Protein AF-A0A960YCX0-F1 (afdb_monomer_lite)

pLDDT: mean 78.28, std 17.12, range [38.94, 97.06]

Secondary structure (DSSP, 8-state):
-HHHHHHHHHHHHHTT---------HHHHHHHHHHHHHHHHHHHS---SSPP--SSPPPHHHHHHHHHHHHTPPSS--S--HHHHHHH-------PPTT------

Foldseek 3Di:
DVVVVVVVVVVVVVVVPPPPQDFDDPVVLLVLLVVLQVVLCVVQVDAAPDDQDAPDGFGPVLSVVQSVCSNPDDPPHHDGDPSSVVRRPDPDPPPDDPPDDDDDD

Sequence (105 aa):
MKKIIILLSLLFFATCYNLDEEYPKKEEAYIEIYAAILYKEAECGQKPALPIIFMDRPKRTAMNACVFSIVKSNCPFLTYPLVCLEMFKVDVPYVLPPGVRLRKN

Structure (mmCIF, N/CA/C/O backbone):
data_AF-A0A960YCX0-F1
#
_entry.id   AF-A0A960YCX0-F1
#
loop_
_atom_site.group_PDB
_atom_site.id
_atom_site.type_symbol
_atom_site.label_atom_id
_atom_site.label_alt_id
_atom_site.label_comp_id
_atom_site.label_asym_id
_atom_site.label_entity_id
_atom_site.label_seq_id
_atom_site.pdbx_PDB_ins_code
_atom_site.Cartn_x
_atom_site.Cartn_y
_atom_site.Cartn_z
_atom_site.occupancy
_atom_site.B_iso_or_equiv
_atom_site.auth_seq_id
_atom_site.auth_comp_id
_atom_site.auth_asym_id
_atom_site.auth_atom_id
_atom_site.pdbx_PDB_model_num
ATOM 1 N N . MET A 1 1 ? -2.330 42.137 -29.303 1.00 61.06 1 MET A N 1
ATOM 2 C CA . MET A 1 1 ? -2.249 41.921 -27.837 1.00 61.06 1 MET A CA 1
ATOM 3 C C . MET A 1 1 ? -2.967 40.652 -27.369 1.00 61.06 1 MET A C 1
ATOM 5 O O . MET A 1 1 ? -2.332 39.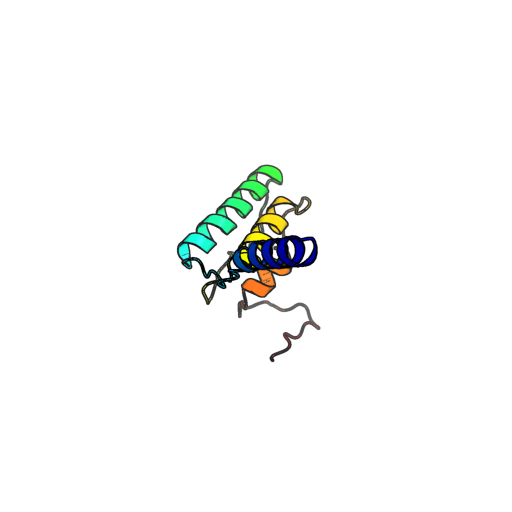847 -26.709 1.00 61.06 1 MET A O 1
ATOM 9 N N . LYS A 1 2 ? -4.219 40.385 -27.777 1.00 72.38 2 LYS A N 1
ATOM 10 C CA . LYS A 1 2 ? -4.963 39.155 -27.402 1.00 72.38 2 LYS A CA 1
ATOM 11 C C . LYS A 1 2 ? -4.224 37.836 -27.711 1.00 72.38 2 LYS A C 1
ATOM 13 O O . LYS A 1 2 ? -4.186 36.948 -26.873 1.00 72.38 2 LYS A O 1
ATOM 18 N N . LYS A 1 3 ? -3.570 37.739 -28.878 1.00 75.69 3 LYS A N 1
ATOM 19 C CA . LYS A 1 3 ? -2.791 36.551 -29.289 1.00 75.69 3 LYS A CA 1
ATOM 20 C C . LYS A 1 3 ? -1.543 36.303 -28.425 1.00 75.69 3 LYS A C 1
ATOM 22 O O . LYS A 1 3 ? -1.188 35.156 -28.206 1.00 75.69 3 LYS A O 1
ATOM 27 N N . ILE A 1 4 ? -0.920 37.366 -27.908 1.00 82.94 4 ILE A N 1
ATOM 28 C CA . ILE A 1 4 ? 0.269 37.275 -27.043 1.00 82.94 4 ILE A CA 1
ATOM 29 C C . ILE A 1 4 ? -0.134 36.775 -25.653 1.00 82.94 4 ILE A C 1
ATOM 31 O O . ILE A 1 4 ? 0.540 35.919 -25.099 1.00 82.94 4 ILE A O 1
ATOM 35 N N . ILE A 1 5 ? -1.276 37.237 -25.133 1.00 83.00 5 ILE A N 1
ATOM 36 C CA . ILE A 1 5 ? -1.821 36.779 -23.846 1.00 83.00 5 ILE A CA 1
ATOM 37 C C . ILE A 1 5 ? -2.168 35.283 -23.900 1.00 83.00 5 ILE A C 1
ATOM 39 O O . ILE A 1 5 ? -1.863 34.548 -22.966 1.00 83.00 5 ILE A O 1
ATOM 43 N N . ILE A 1 6 ? -2.742 34.812 -25.014 1.00 84.44 6 ILE A N 1
ATOM 44 C CA . ILE A 1 6 ? -3.049 33.385 -25.210 1.00 84.44 6 ILE A CA 1
ATOM 45 C C . ILE A 1 6 ? -1.760 32.552 -25.275 1.00 84.44 6 ILE A C 1
ATOM 47 O O . ILE A 1 6 ? -1.67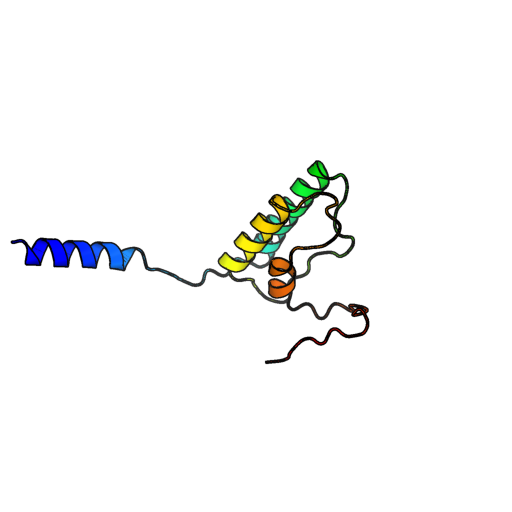8 31.505 -24.639 1.00 84.44 6 ILE A O 1
ATOM 51 N N . LEU A 1 7 ? -0.734 33.032 -25.987 1.00 82.81 7 LEU A N 1
ATOM 52 C CA . LEU A 1 7 ? 0.553 32.339 -26.096 1.00 82.81 7 LEU A CA 1
ATOM 53 C C . LEU A 1 7 ? 1.280 32.254 -24.741 1.00 82.81 7 LEU A C 1
ATOM 55 O O . LEU A 1 7 ? 1.813 31.205 -24.389 1.00 82.81 7 LEU A O 1
ATOM 59 N N . LEU A 1 8 ? 1.253 33.342 -23.963 1.00 82.44 8 LEU A N 1
ATOM 60 C CA . LEU A 1 8 ? 1.856 33.407 -22.631 1.00 82.44 8 LEU A CA 1
ATOM 61 C C . LEU A 1 8 ? 1.133 32.482 -21.640 1.00 82.44 8 LEU A C 1
ATOM 63 O O . LEU A 1 8 ? 1.778 31.824 -20.830 1.00 82.44 8 LEU A O 1
ATOM 67 N N . SER A 1 9 ? -0.197 32.385 -21.744 1.00 79.50 9 SER A N 1
ATOM 68 C CA . SER A 1 9 ? -0.994 31.458 -20.940 1.00 79.50 9 SER A CA 1
ATOM 69 C C . SER A 1 9 ? -0.670 29.997 -21.266 1.00 79.50 9 SER A C 1
ATOM 71 O O . SER A 1 9 ? -0.484 29.213 -20.341 1.00 79.50 9 SER A O 1
ATOM 73 N N . LEU A 1 10 ? -0.526 29.631 -22.546 1.00 79.69 10 LEU A N 1
ATOM 74 C CA . LEU A 1 10 ? -0.154 28.264 -22.937 1.00 79.69 10 LEU A CA 1
ATOM 75 C C . LEU A 1 10 ? 1.242 27.857 -22.445 1.00 79.69 10 LEU A C 1
ATOM 77 O O . LEU A 1 10 ? 1.425 26.727 -21.999 1.00 79.69 10 LEU A O 1
ATOM 81 N N . LEU A 1 11 ? 2.213 28.773 -22.489 1.00 79.19 11 LEU A N 1
ATOM 82 C CA . LEU A 1 11 ? 3.567 28.524 -21.979 1.00 79.19 11 LEU A CA 1
ATOM 83 C C . LEU A 1 11 ? 3.582 28.294 -20.460 1.00 79.19 11 LEU A C 1
ATOM 85 O O . LEU A 1 11 ? 4.380 27.497 -19.975 1.00 79.19 11 LEU A O 1
ATOM 89 N N . PHE A 1 12 ? 2.671 28.935 -19.722 1.00 76.31 12 PHE A N 1
ATOM 90 C CA . PHE A 1 12 ? 2.532 28.747 -18.277 1.00 76.31 12 PHE A CA 1
ATOM 91 C C . PHE A 1 12 ? 1.956 27.372 -17.904 1.00 76.31 12 PHE A C 1
ATOM 93 O O . PHE A 1 12 ? 2.325 26.813 -16.879 1.00 76.31 12 PHE A O 1
ATOM 100 N N . PHE A 1 13 ? 1.081 26.794 -18.734 1.00 72.44 13 PHE A N 1
ATOM 101 C CA . PHE A 1 13 ? 0.563 25.438 -18.503 1.00 72.44 13 PHE A CA 1
ATOM 102 C C . PHE A 1 13 ? 1.575 24.339 -18.857 1.00 72.44 13 PHE A C 1
ATOM 104 O O . PHE A 1 13 ? 1.516 23.252 -18.284 1.00 72.44 13 PHE A O 1
ATOM 111 N N . ALA A 1 14 ? 2.523 24.609 -19.760 1.00 69.56 14 ALA A N 1
ATOM 112 C CA . ALA A 1 14 ? 3.532 23.630 -20.169 1.00 69.56 14 ALA A CA 1
ATOM 113 C C . ALA A 1 14 ? 4.536 23.292 -19.049 1.00 69.56 14 ALA A C 1
ATOM 115 O O . ALA A 1 14 ? 5.022 22.166 -18.979 1.00 69.56 14 ALA A O 1
ATOM 116 N N . THR A 1 15 ? 4.821 24.228 -18.138 1.00 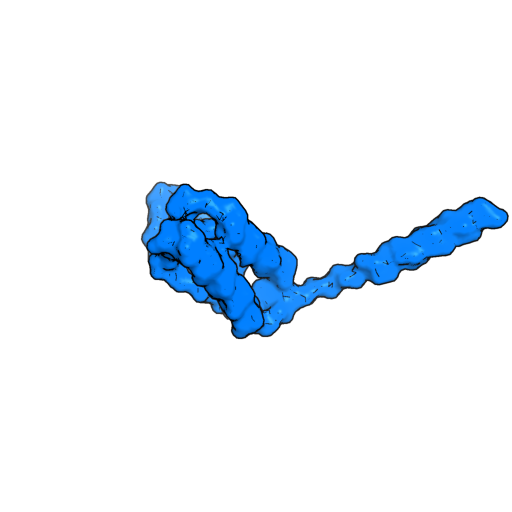65.50 15 THR A N 1
ATOM 117 C CA . THR A 1 15 ? 5.768 24.011 -17.028 1.00 65.50 15 THR A CA 1
ATOM 118 C C . THR A 1 15 ? 5.190 23.170 -15.886 1.00 65.50 15 THR A C 1
ATOM 120 O O . THR A 1 15 ? 5.949 22.628 -15.084 1.00 65.50 15 THR A O 1
ATOM 123 N N . CYS A 1 16 ? 3.866 22.992 -15.830 1.00 66.31 16 CYS A N 1
ATOM 124 C CA . CYS A 1 16 ? 3.203 22.109 -14.866 1.00 66.31 16 CYS A CA 1
ATOM 125 C C . CYS A 1 16 ? 3.233 20.623 -15.266 1.00 66.31 16 CYS A C 1
ATOM 127 O O . CYS A 1 16 ? 2.744 19.790 -14.508 1.00 66.31 16 CYS A O 1
ATOM 129 N N . TYR A 1 17 ? 3.783 20.278 -16.436 1.00 59.78 17 TYR A N 1
ATOM 130 C CA . TYR A 1 17 ? 3.736 18.923 -16.996 1.00 59.78 17 TYR A CA 1
ATOM 131 C C . TYR A 1 17 ? 5.024 18.110 -16.789 1.00 59.78 17 TYR A C 1
ATOM 133 O O . TYR A 1 17 ? 5.283 17.174 -17.544 1.00 59.78 17 TYR A O 1
ATOM 141 N N . ASN A 1 18 ? 5.831 18.429 -15.771 1.00 53.69 18 ASN A N 1
ATOM 142 C CA . ASN A 1 18 ? 6.918 17.541 -15.346 1.00 53.69 18 ASN A CA 1
ATOM 143 C C . ASN A 1 18 ? 6.320 16.321 -14.624 1.00 53.69 18 ASN A C 1
ATOM 145 O O . ASN A 1 18 ? 6.301 16.237 -13.400 1.00 53.69 18 ASN A O 1
ATOM 149 N N . LEU A 1 19 ? 5.776 15.396 -15.415 1.00 58.12 19 LEU A N 1
ATOM 150 C CA . LEU A 1 19 ? 5.485 14.022 -15.023 1.00 58.12 19 LEU A CA 1
ATOM 151 C C . LEU A 1 19 ? 6.775 13.210 -15.142 1.00 58.12 19 LEU A C 1
ATOM 153 O O . LEU A 1 19 ? 6.880 12.308 -15.972 1.00 58.12 19 LEU A O 1
ATOM 157 N N . ASP A 1 20 ? 7.772 13.531 -14.325 1.00 57.06 20 ASP A N 1
ATOM 158 C CA . ASP A 1 20 ? 8.809 12.540 -14.082 1.00 57.06 20 ASP A CA 1
ATOM 159 C C . ASP A 1 20 ? 8.136 11.382 -13.342 1.00 57.06 20 ASP A C 1
ATOM 161 O O . ASP A 1 20 ? 7.490 11.571 -12.306 1.00 57.06 20 ASP A O 1
ATOM 165 N N . GLU A 1 21 ? 8.208 10.178 -13.913 1.00 63.06 21 GLU A N 1
ATOM 166 C CA . GLU A 1 21 ? 7.772 8.977 -13.212 1.00 63.06 21 GLU A CA 1
ATOM 167 C C . GLU A 1 21 ? 8.664 8.809 -11.980 1.00 63.06 21 GLU A C 1
ATOM 169 O O . GLU A 1 21 ? 9.779 8.297 -12.052 1.00 63.06 21 GLU A O 1
ATOM 174 N N . GLU A 1 22 ? 8.186 9.296 -10.840 1.00 81.44 22 GLU A N 1
ATOM 175 C CA . GLU A 1 22 ? 8.920 9.197 -9.592 1.00 81.44 22 GLU A CA 1
ATOM 176 C C . GLU A 1 22 ? 8.800 7.766 -9.054 1.00 81.44 22 GLU A C 1
ATOM 178 O O . GLU A 1 22 ? 7.704 7.257 -8.796 1.00 81.44 22 GLU A O 1
ATOM 183 N N . TYR A 1 23 ? 9.945 7.108 -8.887 1.00 83.81 23 TYR A N 1
ATOM 184 C CA . TYR A 1 23 ? 10.052 5.782 -8.285 1.00 83.81 23 TYR A CA 1
ATOM 185 C C . TYR A 1 23 ? 10.721 5.910 -6.913 1.00 83.81 23 TYR A C 1
ATOM 187 O O . TYR A 1 23 ? 11.962 5.948 -6.869 1.00 83.81 23 TYR A O 1
ATOM 195 N N . PRO A 1 24 ? 9.949 5.975 -5.806 1.00 83.38 24 PRO A N 1
ATOM 196 C CA . PRO A 1 24 ? 10.501 5.956 -4.455 1.00 83.38 24 PRO A CA 1
ATOM 197 C C . PRO A 1 24 ? 11.504 4.834 -4.247 1.00 83.38 24 PRO A C 1
ATOM 199 O O . PRO A 1 24 ? 11.470 3.797 -4.922 1.00 83.38 24 PRO A O 1
ATOM 202 N N . LYS A 1 25 ? 12.362 5.002 -3.240 1.00 86.94 25 LYS A N 1
ATOM 203 C CA . LYS A 1 25 ? 13.120 3.857 -2.735 1.00 86.94 25 LYS A CA 1
ATOM 204 C C . LYS A 1 25 ? 12.147 2.801 -2.223 1.00 86.94 25 LYS A C 1
ATOM 206 O O . LYS A 1 25 ? 11.055 3.106 -1.745 1.00 86.94 25 LYS A O 1
ATOM 211 N N . LYS A 1 26 ? 12.547 1.538 -2.329 1.00 84.75 26 LYS A N 1
ATOM 212 C CA . LYS A 1 26 ? 11.693 0.409 -1.958 1.00 84.75 26 LYS A CA 1
ATOM 213 C C . LYS A 1 26 ? 11.286 0.501 -0.484 1.00 84.75 26 LYS A C 1
ATOM 215 O O . LYS A 1 26 ? 10.130 0.279 -0.146 1.00 84.75 26 LYS A O 1
ATOM 220 N N . GLU A 1 27 ? 12.226 0.897 0.365 1.00 87.44 27 GLU A N 1
ATOM 221 C CA . GLU A 1 27 ? 12.064 1.068 1.808 1.00 87.44 27 GLU A CA 1
ATOM 222 C C . GLU A 1 27 ? 11.067 2.183 2.138 1.00 87.44 27 GLU A C 1
ATOM 224 O O . GLU A 1 27 ? 10.201 1.998 2.988 1.00 87.44 27 GLU A O 1
ATOM 229 N N . GLU A 1 28 ? 11.143 3.312 1.429 1.00 89.12 28 GLU A N 1
ATOM 230 C CA . GLU A 1 28 ? 10.200 4.427 1.585 1.00 89.12 28 GLU A CA 1
ATOM 231 C C . GLU A 1 28 ? 8.775 3.973 1.247 1.00 89.12 28 GLU A C 1
ATOM 233 O O . GLU A 1 28 ? 7.857 4.164 2.043 1.00 89.12 28 GLU A O 1
ATOM 238 N N . ALA A 1 29 ? 8.604 3.268 0.123 1.00 87.75 29 ALA A N 1
ATOM 239 C CA . ALA A 1 29 ? 7.303 2.740 -0.276 1.00 87.75 29 ALA A CA 1
ATOM 240 C C . ALA A 1 29 ? 6.735 1.725 0.730 1.00 87.75 29 ALA A C 1
ATOM 242 O O . ALA A 1 29 ? 5.532 1.729 1.005 1.00 87.75 29 ALA A O 1
ATOM 243 N N . TYR A 1 30 ? 7.590 0.876 1.310 1.00 89.06 30 TYR A N 1
ATOM 244 C CA . TYR A 1 30 ? 7.186 -0.028 2.387 1.00 89.06 30 TYR A CA 1
ATOM 245 C C . TYR A 1 30 ? 6.696 0.722 3.613 1.00 89.06 30 TYR A C 1
ATOM 247 O O . TYR A 1 30 ? 5.648 0.368 4.145 1.00 89.06 30 TYR A O 1
ATOM 255 N N . ILE A 1 31 ? 7.437 1.734 4.060 1.00 91.81 31 ILE A N 1
ATOM 256 C CA . ILE A 1 31 ? 7.092 2.502 5.257 1.00 91.81 31 ILE A CA 1
ATOM 257 C C . ILE A 1 31 ? 5.737 3.187 5.073 1.00 91.81 31 ILE A C 1
ATOM 259 O O . ILE A 1 31 ? 4.883 3.079 5.950 1.00 91.81 31 ILE A O 1
ATOM 263 N N . GLU A 1 32 ? 5.509 3.836 3.931 1.00 92.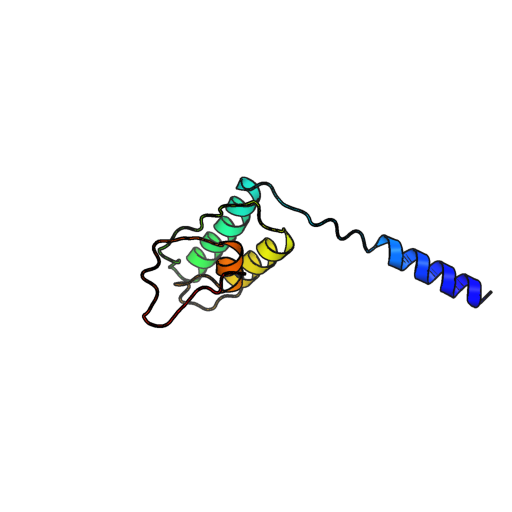62 32 GLU A N 1
ATOM 264 C CA . GLU A 1 32 ? 4.259 4.554 3.663 1.00 92.62 32 GLU A CA 1
ATOM 265 C C . GLU A 1 32 ? 3.044 3.615 3.617 1.00 92.62 32 GLU A C 1
ATOM 267 O O . GLU A 1 32 ? 2.020 3.868 4.257 1.00 92.62 32 GLU A O 1
ATOM 272 N N . ILE A 1 33 ? 3.161 2.490 2.910 1.00 92.06 33 ILE A N 1
ATOM 273 C CA . ILE A 1 33 ? 2.067 1.518 2.801 1.00 92.06 33 ILE A CA 1
ATOM 274 C C . ILE A 1 33 ? 1.834 0.798 4.133 1.00 92.06 33 ILE A C 1
ATOM 276 O O . ILE A 1 33 ? 0.688 0.588 4.533 1.00 92.06 33 ILE A O 1
ATOM 280 N N . TYR A 1 34 ? 2.899 0.459 4.858 1.00 93.12 34 TYR A N 1
ATOM 281 C CA . TYR A 1 34 ? 2.791 -0.161 6.174 1.00 93.12 34 TYR A CA 1
ATOM 282 C C . TYR A 1 34 ? 2.151 0.781 7.199 1.00 93.12 34 TYR A C 1
ATOM 284 O O . TYR A 1 34 ? 1.304 0.349 7.980 1.00 93.12 34 TYR A O 1
ATOM 292 N N . ALA A 1 35 ? 2.466 2.078 7.157 1.00 95.81 35 ALA A N 1
ATOM 293 C CA . ALA A 1 35 ? 1.804 3.075 7.993 1.00 95.81 35 ALA A CA 1
ATOM 294 C C . ALA A 1 35 ? 0.292 3.137 7.717 1.00 95.81 35 ALA A C 1
ATOM 296 O O . ALA A 1 35 ? -0.500 3.191 8.659 1.00 95.81 35 ALA A O 1
ATOM 297 N N . ALA A 1 36 ? -0.125 3.050 6.450 1.00 95.75 36 ALA A N 1
ATOM 298 C CA . ALA A 1 36 ? -1.541 2.988 6.085 1.00 95.75 36 ALA A CA 1
ATOM 299 C C . ALA A 1 36 ? -2.233 1.722 6.622 1.00 95.75 36 ALA A C 1
ATOM 301 O O . ALA A 1 36 ? -3.364 1.798 7.104 1.00 95.75 36 ALA A O 1
ATOM 302 N N . ILE A 1 37 ? -1.552 0.570 6.583 1.00 95.00 37 ILE A N 1
ATOM 303 C CA . ILE A 1 37 ? -2.053 -0.680 7.174 1.00 95.00 37 ILE A CA 1
ATOM 304 C C . ILE A 1 37 ? -2.255 -0.519 8.674 1.00 95.00 37 ILE A C 1
ATOM 306 O O . ILE A 1 37 ? -3.329 -0.849 9.160 1.00 95.00 37 ILE A O 1
ATOM 310 N N . LEU A 1 38 ? -1.253 -0.013 9.399 1.00 95.75 38 LEU A N 1
ATOM 311 C CA . LEU A 1 38 ? -1.339 0.164 10.851 1.00 95.75 38 LEU A CA 1
ATOM 312 C C . LEU A 1 38 ? -2.438 1.151 11.237 1.00 95.75 38 LEU A C 1
ATOM 314 O O . LEU A 1 38 ? -3.177 0.908 12.187 1.00 95.75 38 LEU A O 1
ATOM 318 N N . TYR A 1 39 ? -2.577 2.240 10.479 1.00 97.00 39 TYR A N 1
ATOM 319 C CA . TYR A 1 39 ? -3.683 3.176 10.648 1.00 97.00 39 TYR A CA 1
ATOM 320 C C . TYR A 1 39 ? -5.030 2.454 10.523 1.00 97.00 39 TYR A C 1
ATOM 322 O O . TYR A 1 39 ? -5.896 2.595 11.386 1.00 97.00 39 TYR A O 1
ATOM 330 N N . LYS A 1 40 ? -5.193 1.629 9.481 1.00 96.69 40 LYS A N 1
ATOM 331 C CA . LYS A 1 40 ? -6.455 0.930 9.242 1.00 96.69 40 LYS A CA 1
ATOM 332 C C . LYS A 1 40 ? -6.704 -0.226 10.208 1.00 96.69 40 LYS A C 1
ATOM 334 O O . LYS A 1 40 ? -7.846 -0.482 10.573 1.00 96.69 40 LYS A O 1
ATOM 339 N N . GLU A 1 41 ? -5.648 -0.893 10.658 1.00 96.12 41 GLU A N 1
ATOM 340 C CA . GLU A 1 41 ? -5.686 -1.904 11.716 1.00 96.12 41 GLU A CA 1
ATOM 341 C C . GLU A 1 41 ? -6.155 -1.293 13.035 1.00 96.12 41 GLU A C 1
ATOM 343 O O . GLU A 1 41 ? -7.013 -1.870 13.696 1.00 96.12 41 GLU A O 1
ATOM 348 N N . ALA A 1 42 ? -5.657 -0.105 13.387 1.00 97.06 42 ALA A N 1
ATOM 349 C CA . ALA A 1 42 ? -6.107 0.620 14.571 1.00 97.06 42 ALA A CA 1
ATOM 350 C C . ALA A 1 42 ? -7.589 1.026 14.478 1.00 97.06 42 ALA A C 1
ATOM 352 O O . ALA A 1 42 ? -8.290 1.013 15.486 1.00 97.06 42 ALA A O 1
ATOM 353 N N . GLU A 1 43 ? -8.078 1.351 13.277 1.00 97.06 43 GLU A N 1
ATOM 354 C CA . GLU A 1 43 ? -9.484 1.700 13.037 1.00 97.06 43 GLU A CA 1
ATOM 355 C C . GLU A 1 43 ? -10.413 0.469 13.051 1.00 97.06 43 GLU A C 1
ATOM 357 O O . GLU A 1 43 ? -11.484 0.509 13.651 1.00 97.06 43 GLU A O 1
ATOM 362 N N . CYS A 1 44 ? -10.016 -0.632 12.402 1.00 95.38 44 CYS A N 1
ATOM 363 C CA . CYS A 1 44 ? -10.869 -1.809 12.183 1.00 95.38 44 CYS A CA 1
ATOM 364 C C . CYS A 1 44 ? -10.603 -2.989 13.138 1.00 95.38 44 CYS A C 1
ATOM 366 O O . CYS A 1 44 ? -11.300 -4.005 13.048 1.00 95.38 44 CYS A O 1
ATOM 368 N N . GLY A 1 45 ? -9.574 -2.909 13.988 1.00 95.81 45 GLY A N 1
ATOM 369 C CA . GLY A 1 45 ? -9.140 -3.961 14.919 1.00 95.81 45 GLY A CA 1
ATOM 370 C C . GLY A 1 45 ? -8.501 -5.192 14.264 1.00 95.81 45 GLY A C 1
ATOM 371 O O . GLY A 1 45 ? -8.224 -6.176 14.944 1.00 95.81 45 GLY A O 1
ATOM 372 N N . GLN A 1 46 ? -8.304 -5.171 12.945 1.00 91.88 46 GLN A N 1
ATOM 373 C CA . GLN A 1 46 ? -7.779 -6.291 12.166 1.00 91.88 46 GLN A CA 1
ATOM 374 C C . GLN A 1 46 ? -7.085 -5.794 10.897 1.00 91.88 46 GLN A C 1
ATOM 376 O O . GLN A 1 46 ? -7.398 -4.713 10.392 1.00 91.88 46 GLN A O 1
ATOM 381 N N . LYS A 1 47 ? -6.174 -6.614 10.370 1.00 91.25 47 LYS A N 1
ATOM 382 C CA . LYS A 1 47 ? -5.464 -6.383 9.110 1.00 91.25 47 LYS A CA 1
ATOM 383 C C . LYS A 1 47 ? -5.403 -7.659 8.269 1.00 91.25 47 LYS A C 1
ATOM 385 O O . LYS A 1 47 ? -5.601 -8.752 8.809 1.00 91.25 47 LYS A O 1
ATOM 390 N N . PRO A 1 48 ? -5.058 -7.558 6.976 1.00 89.38 48 PRO A N 1
ATOM 391 C CA . PRO A 1 48 ? -4.798 -8.728 6.156 1.00 89.38 48 PRO A CA 1
ATOM 392 C C . PRO A 1 48 ? -3.670 -9.587 6.739 1.00 89.38 48 PRO A C 1
ATOM 394 O O . PRO A 1 48 ? -2.643 -9.073 7.178 1.00 89.38 48 PRO A O 1
ATOM 397 N N . ALA A 1 49 ? -3.856 -10.908 6.715 1.00 85.19 49 ALA A N 1
ATOM 398 C CA . ALA A 1 49 ? -2.892 -11.860 7.271 1.00 85.19 49 ALA A CA 1
ATOM 399 C C . ALA A 1 49 ? -1.582 -11.928 6.469 1.00 85.19 49 ALA A C 1
ATOM 401 O O . ALA A 1 49 ? -0.527 -12.257 7.010 1.00 85.19 49 ALA A O 1
ATOM 402 N N . LEU A 1 50 ? -1.652 -11.640 5.168 1.00 82.12 50 LEU A N 1
ATOM 403 C CA . LEU A 1 50 ? -0.495 -11.698 4.286 1.00 82.12 50 LEU A CA 1
ATOM 404 C C . LEU A 1 50 ? 0.314 -10.398 4.386 1.00 82.12 50 LEU A C 1
ATOM 406 O O . LEU A 1 50 ? -0.260 -9.310 4.259 1.00 82.12 50 LEU A O 1
ATOM 410 N N . PRO A 1 51 ? 1.640 -10.478 4.577 1.00 79.56 51 PRO A N 1
ATOM 411 C CA . PRO A 1 51 ? 2.484 -9.302 4.514 1.00 79.56 51 PRO A CA 1
ATOM 412 C C . PRO A 1 51 ? 2.572 -8.783 3.078 1.00 79.56 51 PRO A C 1
ATOM 414 O O . PRO A 1 51 ? 2.557 -9.532 2.101 1.00 79.56 51 PRO A O 1
ATOM 417 N N . ILE A 1 52 ? 2.703 -7.469 2.974 1.00 75.81 52 ILE A N 1
ATOM 418 C CA . ILE A 1 52 ? 3.003 -6.758 1.737 1.00 75.81 52 ILE A CA 1
ATOM 419 C C . ILE A 1 52 ? 4.484 -6.964 1.407 1.00 75.81 52 ILE A C 1
ATOM 421 O O . ILE A 1 52 ? 5.335 -6.707 2.254 1.00 75.81 52 ILE A O 1
ATOM 425 N N . ILE A 1 53 ? 4.801 -7.440 0.196 1.00 76.94 53 ILE A N 1
ATOM 426 C CA . ILE A 1 53 ? 6.181 -7.625 -0.282 1.00 76.94 53 ILE A CA 1
ATOM 427 C C . ILE A 1 53 ? 6.277 -7.143 -1.729 1.00 76.94 53 ILE A C 1
ATOM 429 O O . ILE A 1 53 ? 5.729 -7.775 -2.616 1.00 76.94 53 ILE A O 1
ATOM 433 N N . PHE A 1 54 ? 6.985 -6.048 -1.994 1.00 72.69 54 PHE A N 1
ATOM 434 C CA . PHE A 1 54 ? 7.250 -5.589 -3.359 1.00 72.69 54 PHE A CA 1
ATOM 435 C C . PHE A 1 54 ? 8.469 -6.315 -3.935 1.00 72.69 54 PHE A C 1
ATOM 437 O O . PHE A 1 54 ? 9.476 -6.475 -3.244 1.00 72.69 54 PHE A O 1
ATOM 444 N N . MET A 1 55 ? 8.424 -6.712 -5.208 1.00 68.38 55 MET A N 1
ATOM 445 C CA . MET A 1 55 ? 9.617 -7.202 -5.915 1.00 68.38 55 MET A CA 1
ATOM 446 C C . MET A 1 55 ? 10.456 -6.019 -6.415 1.00 68.38 55 MET A C 1
ATOM 448 O O . MET A 1 55 ? 11.635 -5.913 -6.068 1.00 68.38 55 MET A O 1
ATOM 452 N N . ASP A 1 56 ? 9.798 -5.064 -7.075 1.00 77.44 56 ASP A N 1
ATOM 453 C CA . ASP A 1 56 ? 10.400 -3.875 -7.687 1.00 77.44 56 ASP A CA 1
ATOM 454 C C . ASP A 1 56 ? 10.057 -2.576 -6.936 1.00 77.44 56 ASP A C 1
ATOM 456 O O . ASP A 1 56 ? 9.212 -2.554 -6.039 1.00 77.44 56 ASP A O 1
ATOM 460 N N . ARG A 1 57 ? 10.701 -1.465 -7.325 1.00 81.94 57 ARG A N 1
ATOM 461 C CA . ARG A 1 57 ? 10.320 -0.123 -6.861 1.00 81.94 57 ARG A CA 1
ATOM 462 C C . ARG A 1 57 ? 8.977 0.272 -7.488 1.00 81.94 57 ARG A C 1
ATOM 464 O O . ARG A 1 57 ? 8.897 0.332 -8.717 1.00 81.94 57 ARG A O 1
ATOM 471 N N . PRO A 1 58 ? 7.930 0.552 -6.694 1.00 82.56 58 PRO A N 1
ATOM 472 C CA . PRO A 1 58 ? 6.653 0.958 -7.257 1.00 82.56 58 PRO A CA 1
ATOM 473 C C . PRO A 1 58 ? 6.709 2.384 -7.811 1.00 82.56 58 PRO A C 1
ATOM 475 O O . PRO A 1 58 ? 7.434 3.232 -7.295 1.00 82.56 58 PRO A O 1
ATOM 478 N N . LYS A 1 59 ? 5.875 2.675 -8.816 1.00 85.69 59 LYS A N 1
ATOM 479 C CA . LYS A 1 59 ? 5.581 4.061 -9.211 1.00 85.69 59 LYS A CA 1
ATOM 480 C C . LYS A 1 59 ? 4.936 4.794 -8.031 1.00 85.69 59 LYS A C 1
ATOM 482 O O . LYS A 1 59 ? 4.003 4.258 -7.425 1.00 85.69 59 LYS A O 1
ATOM 487 N N . ARG A 1 60 ? 5.357 6.033 -7.752 1.00 86.62 60 ARG A N 1
ATOM 488 C CA . ARG A 1 60 ? 4.792 6.884 -6.686 1.00 86.62 60 ARG A CA 1
ATOM 489 C C . ARG A 1 60 ? 3.272 7.014 -6.798 1.00 86.62 60 ARG A C 1
ATOM 491 O O . ARG A 1 60 ? 2.567 6.932 -5.800 1.00 86.62 60 ARG A O 1
ATOM 498 N N . THR A 1 61 ? 2.753 7.148 -8.017 1.00 85.19 61 THR A N 1
ATOM 499 C CA . THR A 1 61 ? 1.309 7.248 -8.285 1.00 85.19 61 THR A CA 1
ATOM 500 C C . THR A 1 61 ? 0.544 6.000 -7.853 1.00 85.19 61 THR A C 1
ATOM 502 O O . THR A 1 61 ? -0.482 6.112 -7.183 1.00 85.19 61 THR A O 1
ATOM 505 N N . ALA A 1 62 ? 1.059 4.815 -8.182 1.00 85.88 62 ALA A N 1
ATOM 506 C CA . ALA A 1 62 ? 0.451 3.554 -7.782 1.00 85.88 62 ALA A CA 1
ATOM 507 C C . ALA A 1 62 ? 0.508 3.384 -6.256 1.00 85.88 62 ALA A C 1
ATOM 509 O O . ALA A 1 62 ? -0.494 3.037 -5.635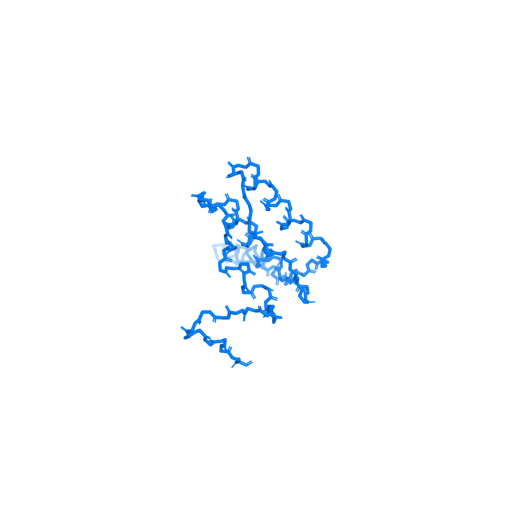 1.00 85.88 62 ALA A O 1
ATOM 510 N N . MET A 1 63 ? 1.647 3.725 -5.644 1.00 89.19 63 MET A N 1
ATOM 511 C CA . MET A 1 63 ? 1.834 3.693 -4.192 1.00 89.19 63 MET A CA 1
ATOM 512 C C . MET A 1 63 ? 0.837 4.591 -3.463 1.00 89.19 63 MET A C 1
ATOM 514 O O . MET A 1 63 ? 0.134 4.114 -2.574 1.00 89.19 63 MET A O 1
ATOM 518 N N . ASN A 1 64 ? 0.689 5.841 -3.899 1.00 91.69 64 ASN A N 1
ATOM 519 C CA . ASN A 1 64 ? -0.290 6.771 -3.337 1.00 91.69 64 ASN A CA 1
ATOM 520 C C . ASN A 1 64 ? -1.725 6.246 -3.487 1.00 91.69 64 ASN A C 1
ATOM 522 O O . ASN A 1 64 ? -2.524 6.347 -2.557 1.00 91.69 64 ASN A O 1
ATOM 526 N N . ALA A 1 65 ? -2.053 5.649 -4.637 1.00 90.94 65 ALA A N 1
ATOM 527 C CA . ALA A 1 65 ? -3.366 5.055 -4.866 1.00 90.94 65 ALA A CA 1
ATOM 528 C C . ALA A 1 65 ? -3.625 3.849 -3.946 1.00 90.94 65 ALA A C 1
ATOM 530 O O . ALA A 1 65 ? -4.728 3.720 -3.408 1.00 90.94 65 ALA A O 1
ATOM 531 N N . CYS A 1 66 ? -2.622 2.999 -3.704 1.00 91.06 66 CYS A N 1
ATOM 532 C CA . CYS A 1 66 ? -2.715 1.907 -2.738 1.00 91.06 66 CYS A CA 1
ATOM 533 C C . CYS A 1 66 ? -2.912 2.425 -1.303 1.00 91.06 66 CYS A C 1
ATOM 535 O O . CYS A 1 66 ? -3.872 2.022 -0.646 1.00 91.06 66 CYS A O 1
ATOM 537 N N . VAL A 1 67 ? -2.073 3.364 -0.846 1.00 94.88 67 VAL A N 1
ATOM 538 C CA . VAL A 1 67 ? -2.190 4.012 0.476 1.00 94.88 67 VAL A CA 1
ATOM 539 C C . VAL A 1 67 ? -3.596 4.575 0.679 1.00 94.88 67 VAL A C 1
ATOM 541 O O . VAL A 1 67 ? -4.269 4.250 1.658 1.00 94.88 67 VAL A O 1
ATOM 544 N N . PHE A 1 68 ? -4.076 5.365 -0.281 1.00 96.12 68 PHE A N 1
ATOM 545 C CA . PHE A 1 68 ? -5.410 5.954 -0.230 1.00 96.12 68 PHE A CA 1
ATOM 546 C C . PHE A 1 68 ? -6.510 4.890 -0.169 1.00 96.12 68 PHE A C 1
ATOM 548 O O . PHE A 1 68 ? -7.442 5.003 0.629 1.00 96.12 68 PHE A O 1
ATOM 555 N N . SER A 1 69 ? -6.388 3.836 -0.976 1.00 94.56 69 SER A N 1
ATOM 556 C CA . SER A 1 69 ? -7.367 2.749 -1.011 1.00 94.56 69 SER A CA 1
ATOM 557 C C . SER A 1 69 ? -7.421 1.981 0.312 1.00 94.56 69 SER A C 1
ATOM 559 O O . SER A 1 69 ? -8.507 1.598 0.738 1.00 94.56 69 SER A O 1
ATOM 561 N N . ILE A 1 70 ? -6.285 1.784 0.992 1.00 9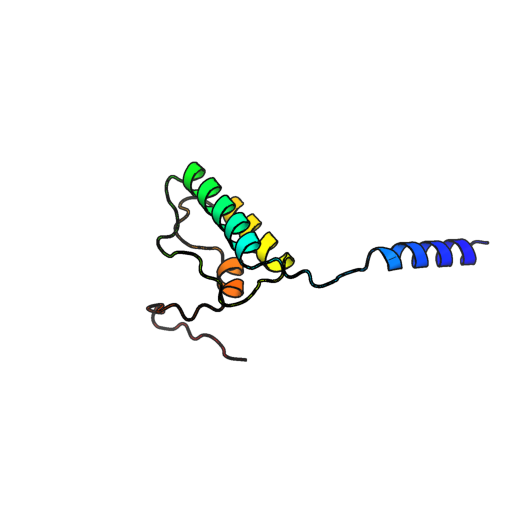5.06 70 ILE A N 1
ATOM 562 C CA . ILE A 1 70 ? -6.239 1.155 2.322 1.00 95.06 70 ILE A CA 1
ATOM 563 C C . ILE A 1 70 ? -6.989 2.023 3.335 1.00 95.06 70 ILE A C 1
ATOM 565 O O . ILE A 1 70 ? -7.919 1.549 3.985 1.00 95.06 70 ILE A O 1
ATOM 569 N N . VAL A 1 71 ? -6.650 3.312 3.416 1.00 96.44 71 VAL A N 1
ATOM 570 C CA . VAL A 1 71 ? -7.280 4.251 4.360 1.00 96.44 71 VAL A CA 1
ATOM 571 C C . VAL A 1 71 ? -8.796 4.332 4.138 1.00 96.44 71 VAL A C 1
ATOM 573 O O . VAL A 1 71 ? -9.570 4.349 5.095 1.00 96.44 71 VAL A O 1
ATOM 576 N N . LYS A 1 72 ? -9.238 4.329 2.875 1.00 96.31 72 LYS A N 1
ATOM 577 C CA . LYS A 1 72 ? -10.657 4.399 2.490 1.00 96.31 72 LYS A CA 1
ATOM 578 C C . LYS A 1 72 ? -11.393 3.061 2.484 1.00 96.31 72 LYS A C 1
ATOM 580 O O . LYS A 1 72 ? -12.593 3.055 2.226 1.00 96.31 72 LYS A O 1
ATOM 585 N N . SER A 1 73 ? -10.715 1.947 2.748 1.00 94.50 73 SER A N 1
ATOM 586 C CA . SER A 1 73 ? -11.372 0.640 2.790 1.00 94.50 73 SER A CA 1
ATOM 587 C C . SER A 1 73 ? -12.431 0.603 3.895 1.00 94.50 73 SER A C 1
ATOM 589 O O . SER A 1 73 ? -12.285 1.245 4.931 1.00 94.50 73 SER A O 1
ATOM 591 N N . ASN A 1 74 ? -13.506 -0.151 3.696 1.00 94.25 74 ASN A N 1
ATOM 592 C CA . ASN A 1 74 ? -14.477 -0.385 4.763 1.00 94.25 74 ASN A CA 1
ATOM 593 C C . ASN A 1 74 ? -13.950 -1.460 5.723 1.00 94.25 74 ASN A C 1
ATOM 595 O O . ASN A 1 74 ? -13.187 -2.338 5.317 1.00 94.25 74 ASN A O 1
ATOM 599 N N . CYS A 1 75 ? -14.374 -1.421 6.986 1.00 93.94 75 CYS A N 1
ATOM 600 C CA . CYS A 1 75 ? -14.158 -2.545 7.893 1.00 93.94 75 CYS A CA 1
ATOM 601 C C . CYS A 1 75 ? -15.127 -3.697 7.537 1.00 93.94 75 CYS A C 1
ATOM 603 O O . CYS A 1 75 ? -16.265 -3.424 7.147 1.00 93.94 75 CYS A O 1
ATOM 605 N N . PRO A 1 76 ? -14.728 -4.974 7.686 1.00 92.56 76 PRO A N 1
ATOM 606 C CA . PRO A 1 76 ? -13.456 -5.450 8.230 1.00 92.56 76 PRO A CA 1
ATOM 607 C C . PRO A 1 76 ? -12.297 -5.380 7.214 1.00 92.56 76 PRO A C 1
ATOM 609 O O . PRO A 1 76 ? -12.436 -5.791 6.063 1.00 92.56 76 PRO A O 1
ATOM 612 N N . PHE A 1 77 ? -11.125 -4.900 7.646 1.00 93.44 77 PHE A N 1
ATOM 613 C CA . PHE A 1 77 ? -9.940 -4.781 6.787 1.00 93.44 77 PHE A CA 1
ATOM 614 C C . PHE A 1 77 ? -9.162 -6.108 6.705 1.00 93.44 77 PHE A C 1
ATOM 616 O O . PHE A 1 77 ? -8.118 -6.284 7.324 1.00 93.44 77 PHE A O 1
ATOM 623 N N . LEU A 1 78 ? -9.706 -7.074 5.957 1.00 91.31 78 LEU A N 1
ATOM 624 C CA . LEU A 1 78 ? -9.152 -8.435 5.846 1.00 91.31 78 LEU A CA 1
ATOM 625 C C . LEU A 1 78 ? -8.353 -8.690 4.564 1.00 91.31 78 LEU A C 1
ATOM 627 O O . LEU A 1 78 ? -7.558 -9.627 4.506 1.00 91.31 78 LEU A O 1
ATOM 631 N N . THR A 1 79 ? -8.547 -7.870 3.533 1.00 89.88 79 THR A N 1
ATOM 632 C CA . THR A 1 79 ? -7.914 -8.040 2.219 1.00 89.88 79 THR A CA 1
ATOM 633 C C . THR A 1 79 ? -7.405 -6.712 1.683 1.00 89.88 79 THR A C 1
ATOM 635 O O . THR A 1 79 ? -8.047 -5.679 1.875 1.00 89.88 79 THR A O 1
ATOM 638 N N . TYR A 1 80 ? -6.281 -6.735 0.967 1.00 89.00 80 TYR A N 1
ATOM 639 C CA . TYR A 1 80 ? -5.765 -5.531 0.322 1.00 89.00 80 TYR A CA 1
ATOM 640 C C . TYR A 1 80 ? -6.634 -5.099 -0.867 1.00 89.00 80 TYR A C 1
ATOM 642 O O . TYR A 1 80 ? -7.138 -5.955 -1.599 1.00 89.00 80 TYR A O 1
ATOM 650 N N . PRO A 1 81 ? -6.768 -3.783 -1.109 1.00 89.81 81 PRO A N 1
ATOM 651 C CA . PRO A 1 81 ? -7.381 -3.261 -2.325 1.00 89.81 81 PRO A CA 1
ATOM 652 C C . PRO A 1 81 ? -6.679 -3.760 -3.591 1.00 89.81 81 PRO A C 1
ATOM 654 O O . PRO A 1 81 ? -5.458 -3.924 -3.607 1.00 89.81 81 PRO A O 1
ATOM 657 N N . LEU A 1 82 ? -7.437 -3.919 -4.681 1.00 86.75 82 LEU A N 1
ATOM 658 C CA . LEU A 1 82 ? -6.926 -4.439 -5.956 1.00 86.75 82 LEU A CA 1
ATOM 659 C C . LEU A 1 82 ? -5.715 -3.651 -6.478 1.00 86.75 82 LEU A C 1
ATOM 661 O O . LEU A 1 82 ? -4.739 -4.247 -6.919 1.00 86.75 82 LEU A O 1
ATOM 665 N N . VAL A 1 83 ? -5.736 -2.325 -6.333 1.00 85.12 83 VAL A N 1
ATOM 666 C CA . VAL A 1 83 ? -4.634 -1.437 -6.741 1.00 85.12 83 VAL A CA 1
ATOM 667 C C . VAL A 1 83 ? -3.318 -1.801 -6.045 1.00 85.12 83 VAL A C 1
ATOM 669 O O . VAL A 1 83 ? -2.259 -1.782 -6.665 1.00 85.12 83 VAL A O 1
ATOM 672 N N . CYS A 1 84 ? -3.372 -2.193 -4.769 1.00 86.56 84 CYS A N 1
ATOM 673 C CA . CYS A 1 84 ? -2.195 -2.671 -4.054 1.00 86.56 84 CYS A CA 1
ATOM 674 C C . CYS A 1 84 ? -1.703 -4.003 -4.640 1.00 86.56 84 CYS A C 1
ATOM 676 O O . CYS A 1 84 ? -0.509 -4.170 -4.864 1.00 86.56 84 CYS A O 1
ATOM 678 N N . LEU A 1 85 ? -2.615 -4.937 -4.939 1.00 83.44 85 LEU A N 1
ATOM 679 C CA . LEU A 1 85 ? -2.289 -6.247 -5.526 1.00 83.44 85 LEU A CA 1
ATOM 680 C C . LEU A 1 85 ? -1.635 -6.136 -6.913 1.00 83.44 85 LEU A C 1
ATOM 682 O O . LEU A 1 85 ? -0.746 -6.920 -7.241 1.00 83.44 85 LEU A O 1
ATOM 686 N N . GLU A 1 86 ? -2.024 -5.147 -7.712 1.00 77.00 86 GLU A N 1
ATOM 687 C CA . GLU A 1 86 ? -1.399 -4.883 -9.012 1.00 77.00 86 GLU A CA 1
ATOM 688 C C . GLU A 1 86 ? 0.039 -4.373 -8.873 1.00 77.00 86 GLU A C 1
ATOM 690 O O . GLU A 1 86 ? 0.927 -4.811 -9.606 1.00 77.00 86 GLU A O 1
ATOM 695 N N . MET A 1 87 ? 0.297 -3.499 -7.894 1.00 71.94 87 MET A N 1
ATOM 696 C CA . MET A 1 87 ? 1.659 -3.049 -7.580 1.00 71.94 87 MET A CA 1
ATOM 697 C C . MET A 1 87 ? 2.555 -4.181 -7.101 1.00 71.94 87 MET A C 1
ATOM 699 O O . MET A 1 87 ? 3.772 -4.134 -7.274 1.00 71.94 87 MET A O 1
ATOM 703 N N . PHE A 1 88 ? 1.944 -5.169 -6.459 1.00 64.00 88 PHE A N 1
ATOM 704 C CA . PHE A 1 88 ? 2.648 -6.286 -5.884 1.00 64.00 88 PHE A CA 1
ATOM 705 C C . PHE A 1 88 ? 3.344 -7.120 -6.962 1.00 64.00 88 PHE A C 1
ATOM 707 O O . PHE A 1 88 ? 4.488 -7.516 -6.747 1.00 64.00 88 PHE A O 1
ATOM 714 N N . LYS A 1 89 ? 2.716 -7.374 -8.123 1.00 59.09 89 LYS A N 1
ATOM 715 C CA . LYS A 1 89 ? 3.181 -8.408 -9.080 1.00 59.09 89 LYS A CA 1
ATOM 716 C C . LYS A 1 89 ? 3.650 -9.692 -8.363 1.00 59.09 89 LYS A C 1
ATOM 718 O O . LYS A 1 89 ? 4.552 -10.374 -8.841 1.00 59.09 89 LYS A O 1
ATOM 723 N N . VAL A 1 90 ? 3.126 -9.974 -7.167 1.00 46.78 90 VAL A N 1
ATOM 724 C CA . VAL A 1 90 ? 3.723 -10.985 -6.299 1.00 46.78 90 VAL A CA 1
ATOM 725 C C . VAL A 1 90 ? 3.293 -12.331 -6.854 1.00 46.78 90 VAL A C 1
ATOM 727 O O . VAL A 1 90 ? 2.104 -12.655 -6.861 1.00 46.78 90 VAL A O 1
ATOM 730 N N . ASP A 1 91 ? 4.281 -13.118 -7.275 1.00 41.28 91 ASP A N 1
ATOM 731 C CA . ASP A 1 91 ? 4.241 -14.577 -7.233 1.00 41.28 91 ASP A CA 1
ATOM 732 C C . ASP A 1 91 ? 4.168 -14.995 -5.757 1.00 41.28 91 ASP A C 1
ATOM 734 O O . ASP A 1 91 ? 5.102 -15.551 -5.182 1.00 41.28 91 ASP A O 1
ATOM 738 N N . VAL A 1 92 ? 3.076 -14.648 -5.075 1.00 43.56 92 VAL A N 1
ATOM 739 C CA . VAL A 1 92 ? 2.809 -15.240 -3.766 1.00 43.56 92 VAL A CA 1
ATOM 740 C C . VAL A 1 92 ? 2.416 -16.665 -4.134 1.00 43.56 92 VAL A C 1
ATOM 742 O O . VAL A 1 92 ? 1.789 -16.856 -5.186 1.00 43.56 92 VAL A O 1
ATOM 745 N N . PRO A 1 93 ? 2.714 -17.687 -3.320 1.00 38.94 93 PRO A N 1
ATOM 746 C CA . PRO A 1 93 ? 1.977 -18.936 -3.391 1.00 38.94 93 PRO A CA 1
ATOM 747 C C . PRO A 1 93 ? 0.529 -18.643 -2.976 1.00 38.94 93 PRO A C 1
ATOM 749 O O . PRO A 1 93 ? 0.057 -19.041 -1.917 1.00 38.94 93 PRO A O 1
ATOM 752 N N . TYR A 1 94 ? -0.185 -17.877 -3.797 1.00 40.00 94 TYR A N 1
ATOM 753 C CA . TYR A 1 94 ? -1.616 -17.838 -3.791 1.00 40.00 94 TYR A CA 1
ATOM 754 C C . TYR A 1 94 ? -2.012 -19.278 -4.072 1.00 40.00 94 TYR A C 1
ATOM 756 O O . TYR A 1 94 ? -1.784 -19.803 -5.165 1.00 40.00 94 TYR A O 1
ATOM 764 N N . VAL A 1 95 ? -2.656 -19.916 -3.102 1.00 48.06 95 VAL A N 1
ATOM 765 C CA . VAL A 1 95 ? -3.710 -20.850 -3.469 1.00 48.06 95 VAL A CA 1
ATOM 766 C C . VAL A 1 95 ? -4.743 -19.977 -4.179 1.00 48.06 95 VAL A C 1
ATOM 768 O O . VAL A 1 95 ? -5.592 -19.354 -3.545 1.00 48.06 95 VAL A O 1
ATOM 771 N N . LEU A 1 96 ? -4.566 -19.799 -5.491 1.00 47.78 96 LEU A N 1
ATOM 772 C CA . LEU A 1 96 ? -5.524 -19.096 -6.326 1.00 47.78 96 LEU A CA 1
ATOM 773 C C . LEU A 1 96 ? -6.864 -19.811 -6.136 1.00 47.78 96 LEU A C 1
ATOM 775 O O . LEU A 1 96 ? -6.908 -21.041 -6.261 1.00 47.78 96 LEU A O 1
ATOM 779 N N . PRO A 1 97 ? -7.953 -19.085 -5.831 1.00 48.03 97 PRO A N 1
ATOM 780 C CA . PRO A 1 97 ? -9.269 -19.687 -5.879 1.00 48.03 97 PRO A CA 1
ATOM 781 C C . PRO A 1 97 ? -9.459 -20.316 -7.269 1.00 48.03 97 PRO A C 1
ATOM 783 O O . PRO A 1 97 ? -9.016 -19.732 -8.270 1.00 48.03 97 PRO A O 1
ATOM 786 N N . PRO A 1 98 ? -10.064 -21.512 -7.354 1.00 43.12 98 PRO A N 1
ATOM 787 C CA . PRO A 1 98 ? -10.212 -22.214 -8.620 1.00 43.12 98 PRO A CA 1
ATOM 788 C C . PRO A 1 98 ? -10.904 -21.303 -9.643 1.00 43.12 98 PRO A C 1
ATOM 790 O O . PRO A 1 98 ? -12.028 -20.859 -9.428 1.00 43.12 98 PRO A O 1
ATOM 793 N N . GLY A 1 99 ? -10.207 -21.000 -10.744 1.00 49.69 99 GLY A N 1
ATOM 794 C CA . GLY A 1 99 ? -10.733 -20.198 -11.855 1.00 49.69 99 GLY A CA 1
ATOM 795 C C . GLY A 1 99 ? -10.023 -18.869 -12.133 1.00 49.69 99 GLY A C 1
ATOM 796 O O . GLY A 1 99 ? -10.256 -18.288 -13.190 1.00 49.69 99 GLY A O 1
ATOM 797 N N . VAL A 1 100 ? -9.123 -18.396 -11.267 1.00 52.59 100 VAL A N 1
ATOM 798 C CA . VAL A 1 100 ? -8.369 -17.155 -11.525 1.00 52.59 100 VAL A CA 1
ATOM 799 C C . VAL A 1 100 ? -7.059 -17.472 -12.263 1.00 52.59 100 VAL A C 1
ATOM 801 O O . VAL A 1 100 ? -6.257 -18.278 -11.799 1.00 52.59 100 VAL A O 1
ATOM 804 N N . ARG A 1 101 ? -6.825 -16.846 -13.426 1.00 53.53 101 ARG A N 1
ATOM 805 C CA . ARG A 1 101 ? -5.543 -16.893 -14.157 1.00 53.53 101 ARG A CA 1
ATOM 806 C C . ARG A 1 101 ? -4.967 -15.488 -14.289 1.00 53.53 101 ARG A C 1
ATOM 808 O O . ARG A 1 101 ? -5.626 -14.605 -14.831 1.00 53.53 101 ARG A O 1
ATOM 815 N N . LEU A 1 102 ? -3.723 -15.301 -13.851 1.00 55.00 102 LEU A N 1
ATOM 816 C CA . LEU A 1 102 ? -2.969 -14.080 -14.127 1.00 55.00 102 LEU A CA 1
ATOM 817 C C . LEU A 1 102 ? -2.630 -14.038 -15.623 1.00 55.00 102 LEU A C 1
ATOM 819 O O . LEU A 1 102 ? -1.989 -14.947 -16.156 1.00 55.00 102 LEU A O 1
ATOM 823 N N . ARG A 1 103 ? -3.098 -12.997 -16.318 1.00 46.28 103 ARG A N 1
ATOM 824 C CA . ARG A 1 103 ? -2.776 -12.760 -17.727 1.00 46.28 103 ARG A CA 1
ATOM 825 C C . ARG A 1 103 ? -1.335 -12.254 -17.807 1.00 46.28 103 ARG A C 1
ATOM 827 O O . ARG A 1 103 ? -1.065 -11.113 -17.451 1.00 46.28 103 ARG A O 1
ATOM 834 N N . LYS A 1 104 ? -0.417 -13.116 -18.250 1.00 41.84 104 LYS A N 1
ATOM 835 C CA . LYS A 1 104 ? 0.937 -12.716 -18.653 1.00 41.84 104 LYS A CA 1
ATOM 836 C C . LYS A 1 104 ? 0.820 -11.881 -19.934 1.00 41.84 104 LYS A C 1
ATOM 838 O O . LYS A 1 104 ? 0.304 -12.396 -20.925 1.00 41.84 104 LYS A O 1
ATOM 843 N N . ASN A 1 105 ? 1.251 -10.623 -19.877 1.00 39.97 105 ASN A N 1
ATOM 844 C CA . ASN A 1 105 ? 1.608 -9.830 -21.056 1.00 39.97 105 ASN A CA 1
ATOM 845 C C . ASN A 1 105 ? 3.116 -9.924 -21.259 1.00 39.97 105 ASN A C 1
ATOM 847 O O . ASN A 1 105 ? 3.831 -9.884 -20.231 1.00 39.97 105 ASN A O 1
#

Radius of gyration: 19.48 Å; chains: 1; bounding box: 28×64×44 Å